Protein AF-A0A7X7FU96-F1 (afdb_monomer)

Foldseek 3Di:
DDDPD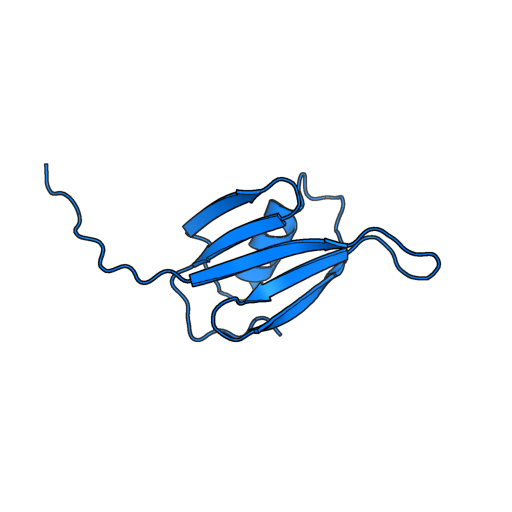DPQDKWWWKWFWDPDDPVGHIWIWTATPQPRDIDIGHDDPVDPDSVVVVQVLCVVQVWHFPDWDDDPGIIITMTSDPDTHSD

Mean predicted aligned error: 5.5 Å

Solvent-accessible surface area (backbone atoms only — not comparable to full-atom values): 5350 Å² total; per-residue (Å²): 133,87,76,81,82,75,88,71,68,66,48,40,32,42,37,30,76,38,76,58,54,102,89,42,70,40,26,34,36,40,28,35,68,81,79,66,46,66,36,77,45,77,57,60,81,90,41,96,39,75,63,54,50,52,49,53,54,37,45,77,67,71,41,64,73,79,48,75,49,82,51,101,75,35,34,37,39,28,26,71,71,87,80,77,73,80,114

Radius of gyration: 14.12 Å; Cα contacts (8 Å, |Δi|>4): 154; chains: 1; bounding box: 52×24×31 Å

Nearest PDB structures (foldseek):
  5w5j-assembly1_B  TM=2.836E-01  e=6.459E-01  Homo sapiens
  8fow-assembly1_A  TM=3.336E-01  e=1.403E+00  Homo sapiens
  7m2f-assembly1_A  TM=2.717E-01  e=9.520E-01  Homo sapiens
  1p2a-assembly1_A  TM=3.157E-01  e=2.186E+00  Homo sapiens
  4ek6-assembly1_A  TM=2.721E-01  e=1.851E+00  Homo sapiens

pLDDT: mean 89.24, std 13.5, range [33.69, 97.69]

Secondary structure (DSSP, 8-state):
----------EEEEEEEE--BTTB--EEEEEETTT--EEEEEPPTTSSSHHHHHHHHHHHTT----EEEE-SSEEEEEES--S----

Structure (mmCIF, N/CA/C/O backbone):
data_AF-A0A7X7FU96-F1
#
_entry.id   AF-A0A7X7FU96-F1
#
loop_
_atom_site.group_PDB
_atom_site.id
_atom_site.type_symbol
_atom_site.label_atom_id
_atom_site.label_alt_id
_atom_site.label_comp_id
_atom_site.label_asym_id
_atom_site.label_entity_id
_atom_site.label_seq_id
_atom_site.pdbx_PDB_ins_code
_atom_site.Cartn_x
_atom_site.Cartn_y
_atom_site.Cartn_z
_atom_site.occupancy
_atom_site.B_iso_or_equiv
_atom_site.auth_seq_id
_atom_site.auth_comp_id
_atom_site.auth_asym_id
_atom_site.auth_atom_id
_atom_site.pdbx_PDB_model_num
ATOM 1 N N . MET A 1 1 ? -34.031 13.572 8.445 1.00 43.72 1 MET A N 1
ATOM 2 C CA . MET A 1 1 ? -32.834 12.997 7.795 1.00 43.72 1 MET A CA 1
ATOM 3 C C . MET A 1 1 ? -31.857 12.600 8.898 1.00 43.72 1 MET A C 1
ATOM 5 O O . MET A 1 1 ? -31.342 13.483 9.568 1.00 43.72 1 MET A O 1
ATOM 9 N N . LYS A 1 2 ? -31.718 11.304 9.214 1.00 33.69 2 LYS A N 1
ATOM 10 C CA . LYS A 1 2 ? -30.833 10.848 10.302 1.00 33.69 2 LYS A CA 1
ATOM 11 C C . LYS A 1 2 ? -29.388 10.923 9.809 1.00 33.69 2 LYS A C 1
ATOM 13 O O . LYS A 1 2 ? -28.972 10.092 9.009 1.00 33.69 2 LYS A O 1
ATOM 18 N N . THR A 1 3 ? -28.642 11.924 10.255 1.00 45.34 3 THR A N 1
ATOM 19 C CA . THR A 1 3 ? -27.188 11.964 10.102 1.00 45.34 3 THR A CA 1
ATOM 20 C C . THR A 1 3 ? -26.605 10.802 10.906 1.00 45.34 3 THR A C 1
ATOM 22 O O . THR A 1 3 ? -26.703 10.770 12.133 1.00 45.34 3 THR A O 1
ATOM 25 N N . LYS A 1 4 ? -26.055 9.792 10.222 1.00 46.06 4 LYS A N 1
ATOM 26 C CA . LYS A 1 4 ? -25.248 8.755 10.876 1.00 46.06 4 LYS A CA 1
ATOM 27 C C . LYS A 1 4 ? -24.078 9.476 11.556 1.00 46.06 4 LYS A C 1
ATOM 29 O O . LYS A 1 4 ? -23.245 10.070 10.883 1.00 46.06 4 LYS A O 1
ATOM 34 N N . LYS A 1 5 ? -24.059 9.496 12.890 1.00 48.81 5 LYS A N 1
ATOM 35 C CA . LYS A 1 5 ? -22.903 9.934 13.680 1.00 48.81 5 LYS A CA 1
ATOM 36 C C . LYS A 1 5 ? -21.833 8.860 13.518 1.00 48.81 5 LYS A C 1
ATOM 38 O O . LYS A 1 5 ? -22.011 7.757 14.022 1.00 48.81 5 LYS A O 1
ATOM 43 N N . TYR A 1 6 ? -20.764 9.172 12.798 1.00 54.25 6 TYR A N 1
ATOM 44 C CA . TYR A 1 6 ? -19.609 8.297 12.671 1.00 54.25 6 TYR A CA 1
ATOM 45 C C . TYR A 1 6 ? -18.586 8.661 13.769 1.00 54.25 6 TYR A C 1
ATOM 47 O O . TYR A 1 6 ? -17.925 9.682 13.609 1.00 54.25 6 TYR A O 1
ATOM 55 N N . PRO A 1 7 ? -18.371 7.882 14.851 1.00 58.19 7 PRO A N 1
ATOM 56 C CA . PRO A 1 7 ? -17.081 7.879 15.532 1.00 58.19 7 PRO A CA 1
ATOM 57 C C . PRO A 1 7 ? -16.181 6.853 14.828 1.00 58.19 7 PRO A C 1
ATOM 59 O O . PRO A 1 7 ? -15.711 5.904 15.443 1.00 58.19 7 PRO A O 1
ATOM 62 N N . PHE A 1 8 ? -16.043 6.947 13.503 1.00 67.12 8 PHE A N 1
ATOM 63 C CA . PHE A 1 8 ? -15.266 5.966 12.754 1.00 67.12 8 PHE A CA 1
ATOM 64 C C . PHE A 1 8 ? -13.836 6.457 12.818 1.00 67.12 8 PHE A C 1
ATOM 66 O O . PHE A 1 8 ? -13.463 7.418 12.147 1.00 67.12 8 PHE A O 1
ATOM 73 N N . ILE A 1 9 ? -13.078 5.852 13.724 1.00 84.62 9 ILE A N 1
ATOM 74 C CA . ILE A 1 9 ? -11.641 6.045 13.774 1.00 84.62 9 ILE A CA 1
ATOM 75 C C . ILE A 1 9 ? -11.121 5.425 12.482 1.00 84.62 9 ILE A C 1
ATOM 77 O O . ILE A 1 9 ? -11.301 4.236 12.235 1.00 84.62 9 ILE A O 1
ATOM 81 N N . LEU A 1 10 ? -10.567 6.272 11.625 1.00 91.00 10 LEU A N 1
ATOM 82 C CA . LEU A 1 10 ? -9.912 5.857 10.400 1.00 91.00 10 LEU A CA 1
ATOM 83 C C . LEU A 1 10 ? -8.417 6.006 10.598 1.00 91.00 10 LEU A C 1
ATOM 85 O O . LEU A 1 10 ? -7.952 6.943 11.253 1.00 91.00 10 LEU A O 1
ATOM 89 N N . HIS A 1 11 ? -7.669 5.115 9.977 1.00 92.81 11 HIS A N 1
ATOM 90 C CA . HIS A 1 11 ? -6.245 5.302 9.781 1.00 92.81 11 HIS A CA 1
ATOM 91 C C . HIS A 1 11 ? -5.905 5.149 8.307 1.00 92.81 11 HIS A C 1
ATOM 93 O O . HIS A 1 11 ? -6.750 4.786 7.486 1.00 92.81 11 HIS A O 1
ATOM 99 N N . GLY A 1 12 ? -4.683 5.542 7.966 1.00 95.50 12 GLY A N 1
ATOM 100 C CA . GLY A 1 12 ? -4.253 5.653 6.586 1.00 95.50 12 GLY A CA 1
ATOM 101 C C . GLY A 1 12 ? -3.123 4.698 6.247 1.00 95.50 12 GLY A C 1
ATOM 102 O O . GLY A 1 12 ? -2.183 4.518 7.022 1.00 95.50 12 GLY A O 1
ATOM 103 N N . TYR A 1 13 ? -3.165 4.191 5.024 1.00 97.56 13 TYR A N 1
ATOM 104 C CA . TYR A 1 13 ? -2.042 3.574 4.346 1.00 97.56 13 TYR A CA 1
ATOM 105 C C . TYR A 1 13 ? -1.533 4.531 3.276 1.00 97.56 13 TYR A C 1
ATOM 107 O O . TYR A 1 13 ? -2.259 4.912 2.358 1.00 97.56 13 TYR A O 1
ATOM 115 N N . LYS A 1 14 ? -0.271 4.935 3.383 1.00 97.50 14 LYS A N 1
ATOM 116 C CA . LYS A 1 14 ? 0.392 5.756 2.377 1.00 97.50 14 LYS A CA 1
ATOM 117 C C . LYS A 1 14 ? 0.920 4.864 1.262 1.00 97.50 14 LYS A C 1
ATOM 119 O O . LYS A 1 14 ? 1.880 4.125 1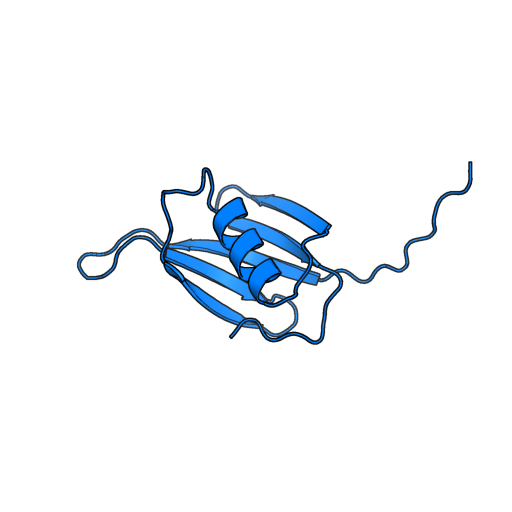.475 1.00 97.50 14 LYS A O 1
ATOM 124 N N . ALA A 1 15 ? 0.330 4.977 0.081 1.00 97.38 15 ALA A N 1
ATOM 125 C CA . ALA A 1 15 ? 0.800 4.354 -1.145 1.00 97.38 15 ALA A CA 1
ATOM 126 C C . ALA A 1 15 ? 1.621 5.367 -1.959 1.00 97.38 15 ALA A C 1
ATOM 128 O O . ALA A 1 15 ? 1.163 6.473 -2.239 1.00 97.38 15 ALA A O 1
ATOM 129 N N . SER A 1 16 ? 2.848 5.013 -2.331 1.00 96.62 16 SER A N 1
ATOM 130 C CA . SER A 1 16 ? 3.739 5.878 -3.116 1.00 96.62 16 SER A CA 1
ATOM 131 C C . SER A 1 16 ? 4.473 5.094 -4.193 1.00 96.62 16 SER A C 1
ATOM 133 O O . SER A 1 16 ? 4.917 3.967 -3.946 1.00 96.62 16 SER A O 1
ATOM 135 N N . TYR A 1 17 ? 4.628 5.705 -5.365 1.00 95.06 17 TYR A N 1
ATOM 136 C CA . TYR A 1 17 ? 5.320 5.092 -6.490 1.00 95.06 17 TYR A CA 1
ATOM 137 C C . TYR A 1 17 ? 6.827 5.107 -6.256 1.00 95.06 17 TYR A C 1
ATOM 139 O O . TYR A 1 17 ? 7.412 6.129 -5.895 1.00 95.06 17 TYR A O 1
ATOM 147 N N . LEU A 1 18 ? 7.462 3.967 -6.489 1.00 94.81 18 LEU A N 1
ATOM 148 C CA . LEU A 1 18 ? 8.904 3.845 -6.564 1.00 94.81 18 LEU A CA 1
ATOM 149 C C . LEU A 1 18 ? 9.276 3.625 -8.033 1.00 94.81 18 LEU A C 1
ATOM 151 O O . LEU A 1 18 ? 8.937 2.573 -8.586 1.00 94.81 18 LEU A O 1
ATOM 155 N N . PRO A 1 19 ? 9.980 4.577 -8.668 1.00 92.00 19 PRO A N 1
ATOM 156 C CA . PRO A 1 19 ? 10.396 4.415 -10.050 1.00 92.00 19 PRO A CA 1
ATOM 157 C C . PRO A 1 19 ? 11.340 3.219 -10.203 1.00 92.00 19 PRO A C 1
ATOM 159 O O . PRO A 1 19 ? 12.024 2.806 -9.255 1.00 92.00 19 PRO A O 1
ATOM 162 N N . ALA A 1 20 ? 11.375 2.669 -11.415 1.00 93.44 20 ALA A N 1
ATOM 163 C CA . ALA A 1 20 ? 12.341 1.648 -11.782 1.00 93.44 20 ALA A CA 1
ATOM 164 C C . ALA A 1 20 ? 13.781 2.147 -11.569 1.00 93.44 20 ALA A C 1
ATOM 166 O O . ALA A 1 20 ? 14.098 3.321 -11.761 1.00 93.44 20 ALA A O 1
ATOM 167 N N . THR A 1 21 ? 14.658 1.233 -11.173 1.00 93.12 21 THR A N 1
ATOM 168 C CA . THR A 1 21 ? 16.104 1.438 -11.064 1.00 93.12 21 THR A CA 1
ATOM 169 C C . THR A 1 21 ? 16.826 0.460 -11.989 1.00 93.12 21 THR A C 1
ATOM 171 O O . THR A 1 21 ? 16.218 -0.464 -12.523 1.00 93.12 21 THR A O 1
ATOM 174 N N . ASN A 1 22 ? 18.148 0.596 -12.130 1.00 93.56 22 ASN A N 1
ATOM 175 C CA . ASN A 1 22 ? 18.963 -0.277 -12.992 1.00 93.56 22 ASN A CA 1
ATOM 176 C C . ASN A 1 22 ? 18.831 -1.783 -12.687 1.00 93.56 22 ASN A C 1
ATOM 178 O O . ASN A 1 22 ? 19.172 -2.606 -13.527 1.00 93.56 22 ASN A O 1
ATOM 182 N N . SER A 1 23 ? 18.383 -2.151 -11.484 1.00 92.25 23 SER A N 1
ATOM 183 C CA . SER A 1 23 ? 18.295 -3.541 -11.023 1.00 92.25 23 SER A CA 1
ATOM 184 C C . SER A 1 23 ? 16.889 -3.984 -10.620 1.00 92.25 23 SER A C 1
ATOM 186 O O . SER A 1 23 ? 16.707 -5.141 -10.240 1.00 92.25 23 SER A O 1
ATOM 188 N N . ARG A 1 24 ? 15.893 -3.088 -10.635 1.00 90.31 24 ARG A N 1
ATOM 189 C CA . ARG A 1 24 ? 14.529 -3.384 -10.173 1.00 90.31 24 ARG A CA 1
ATOM 190 C C . ARG A 1 24 ? 13.510 -2.599 -10.984 1.00 90.31 24 ARG A C 1
ATOM 192 O O . ARG A 1 24 ? 13.670 -1.397 -11.161 1.00 90.31 24 ARG A O 1
ATOM 199 N N . GLY A 1 25 ? 12.430 -3.261 -11.389 1.00 92.25 25 GLY A N 1
ATOM 200 C CA . GLY A 1 25 ? 11.288 -2.593 -12.006 1.00 92.25 25 GLY A CA 1
ATOM 201 C C . GLY A 1 25 ? 10.608 -1.584 -11.075 1.00 92.25 25 GLY A C 1
ATOM 202 O O . GLY A 1 25 ? 10.952 -1.442 -9.890 1.00 92.25 25 GLY A O 1
ATOM 203 N N . SER A 1 26 ? 9.623 -0.890 -11.634 1.00 93.75 26 SER A N 1
ATOM 204 C CA . SER A 1 26 ? 8.743 -0.002 -10.885 1.00 93.75 26 SER A CA 1
ATOM 205 C C . SER A 1 26 ? 8.002 -0.764 -9.795 1.00 93.75 26 SER A C 1
ATOM 207 O O . SER A 1 26 ? 7.639 -1.931 -9.952 1.00 93.75 26 SER A O 1
ATOM 209 N N . ARG A 1 27 ? 7.820 -0.112 -8.653 1.00 95.69 27 ARG A N 1
ATOM 210 C CA . ARG A 1 27 ? 7.256 -0.716 -7.446 1.00 95.69 27 ARG A CA 1
ATOM 211 C C . ARG A 1 27 ? 6.319 0.264 -6.766 1.00 95.69 27 ARG A C 1
ATOM 213 O O . ARG A 1 27 ? 6.384 1.468 -6.999 1.00 95.69 27 ARG A O 1
ATOM 220 N N . ILE A 1 28 ? 5.492 -0.245 -5.873 1.00 95.75 28 ILE A N 1
ATOM 221 C CA . ILE A 1 28 ? 4.642 0.559 -5.005 1.00 95.75 28 ILE A CA 1
ATOM 222 C C . ILE A 1 28 ? 5.053 0.268 -3.573 1.00 95.75 28 ILE A C 1
ATOM 224 O O . ILE A 1 28 ? 5.157 -0.886 -3.159 1.00 95.75 28 ILE A O 1
ATOM 228 N N . LYS A 1 29 ? 5.322 1.329 -2.819 1.00 97.00 29 LYS A N 1
ATOM 229 C CA . LYS A 1 29 ? 5.517 1.255 -1.374 1.00 97.00 29 LYS A CA 1
ATOM 230 C C . LYS A 1 29 ? 4.190 1.571 -0.703 1.00 97.00 29 LYS A C 1
ATOM 232 O O . LYS A 1 29 ? 3.656 2.653 -0.934 1.00 97.00 29 LYS A O 1
ATOM 237 N N . ILE A 1 30 ? 3.711 0.666 0.142 1.00 97.69 30 ILE A N 1
ATOM 238 C CA . ILE A 1 30 ? 2.535 0.862 0.990 1.00 97.69 30 ILE A CA 1
ATOM 239 C C . ILE A 1 30 ? 3.021 0.887 2.435 1.00 97.69 30 ILE A C 1
ATOM 241 O O . ILE A 1 30 ? 3.701 -0.038 2.877 1.00 97.69 30 ILE A O 1
ATOM 245 N N . GLN A 1 31 ? 2.711 1.958 3.157 1.00 97.62 31 GLN A N 1
ATOM 246 C CA . GLN A 1 31 ? 3.086 2.135 4.556 1.00 97.62 31 GLN A CA 1
ATOM 247 C C . GLN A 1 31 ? 1.842 2.371 5.406 1.00 97.62 31 GLN A C 1
ATOM 249 O O . GLN A 1 31 ? 1.121 3.334 5.162 1.00 97.62 31 GLN A O 1
ATOM 254 N N . SER A 1 32 ? 1.625 1.551 6.433 1.00 96.31 32 SER A N 1
ATOM 255 C CA . SER A 1 32 ? 0.640 1.858 7.471 1.00 96.31 32 SER A CA 1
ATOM 256 C C . SER A 1 32 ? 1.132 3.048 8.287 1.00 96.31 32 SER A C 1
ATOM 258 O O . SER A 1 32 ? 2.244 3.027 8.817 1.00 96.31 32 SER A O 1
ATOM 260 N N . ILE A 1 33 ? 0.322 4.098 8.386 1.00 94.50 33 ILE A N 1
ATOM 261 C CA . ILE A 1 33 ? 0.645 5.278 9.199 1.00 94.50 33 ILE A CA 1
ATOM 262 C C . ILE A 1 33 ? 0.492 4.949 10.687 1.00 94.50 33 ILE A C 1
ATOM 264 O O . ILE A 1 33 ? 1.217 5.501 11.511 1.00 94.50 33 ILE A O 1
ATOM 268 N N . TYR A 1 34 ? -0.418 4.033 11.028 1.00 92.81 34 TYR A N 1
ATOM 269 C CA . TYR A 1 34 ? -0.681 3.635 12.407 1.00 92.81 34 TYR A CA 1
ATOM 270 C C . TYR A 1 34 ? 0.430 2.744 12.978 1.00 92.81 34 TYR A C 1
ATOM 272 O O . TYR A 1 34 ? 0.975 3.040 14.039 1.00 92.81 34 TYR A O 1
ATOM 280 N N . THR A 1 35 ? 0.811 1.681 12.261 1.00 93.56 35 THR A N 1
ATOM 281 C CA . THR A 1 35 ? 1.793 0.692 12.750 1.00 93.56 35 THR A CA 1
ATOM 282 C C . THR A 1 35 ? 3.219 0.939 12.256 1.00 93.56 35 THR A C 1
ATOM 284 O O . THR A 1 35 ? 4.145 0.262 12.698 1.00 93.56 35 THR A O 1
ATOM 287 N N . ASN A 1 36 ? 3.426 1.881 11.324 1.00 94.38 36 ASN A N 1
ATOM 288 C CA . ASN A 1 36 ? 4.678 2.076 10.575 1.00 94.38 36 ASN A CA 1
ATOM 289 C C . ASN A 1 36 ? 5.161 0.845 9.790 1.00 94.38 36 ASN A C 1
ATOM 291 O O . ASN A 1 36 ? 6.274 0.842 9.252 1.00 94.38 36 ASN A O 1
ATOM 295 N N . GLU A 1 37 ? 4.333 -0.192 9.662 1.00 95.94 37 GLU A N 1
ATOM 296 C CA . GLU A 1 37 ? 4.628 -1.297 8.766 1.00 95.94 37 GLU A CA 1
ATOM 297 C C . GLU A 1 37 ? 4.746 -0.798 7.332 1.00 95.94 37 GLU A C 1
ATOM 299 O O . GLU A 1 37 ? 4.107 0.169 6.922 1.00 95.94 37 GLU A O 1
ATOM 304 N N . THR A 1 38 ? 5.607 -1.448 6.561 1.00 97.19 38 THR A N 1
ATOM 305 C CA . THR A 1 38 ? 5.845 -1.105 5.167 1.00 97.19 38 THR A CA 1
ATOM 306 C C . THR A 1 38 ? 5.979 -2.386 4.372 1.00 97.19 38 THR A C 1
ATOM 308 O O . THR A 1 38 ? 6.735 -3.277 4.763 1.00 97.19 38 THR A O 1
ATOM 311 N N . VAL A 1 39 ? 5.317 -2.422 3.223 1.00 97.38 39 VAL A N 1
ATOM 312 C CA . VAL A 1 39 ? 5.512 -3.434 2.191 1.00 97.38 39 VAL A CA 1
ATOM 313 C C . VAL A 1 39 ? 5.846 -2.756 0.866 1.00 97.38 39 VAL A C 1
ATOM 315 O O . VAL A 1 39 ? 5.439 -1.621 0.599 1.00 97.38 39 VAL A O 1
ATOM 318 N N . ILE A 1 40 ? 6.649 -3.434 0.053 1.00 96.69 40 ILE A N 1
ATOM 319 C CA . ILE A 1 40 ? 6.985 -2.997 -1.298 1.00 96.69 40 ILE A CA 1
ATOM 320 C C . ILE A 1 40 ? 6.540 -4.097 -2.247 1.00 96.69 40 ILE A C 1
ATOM 322 O O . ILE A 1 40 ? 7.078 -5.201 -2.200 1.00 96.69 40 ILE A O 1
ATOM 326 N N . ILE A 1 41 ? 5.591 -3.770 -3.113 1.00 95.19 41 ILE A N 1
ATOM 327 C CA . ILE A 1 4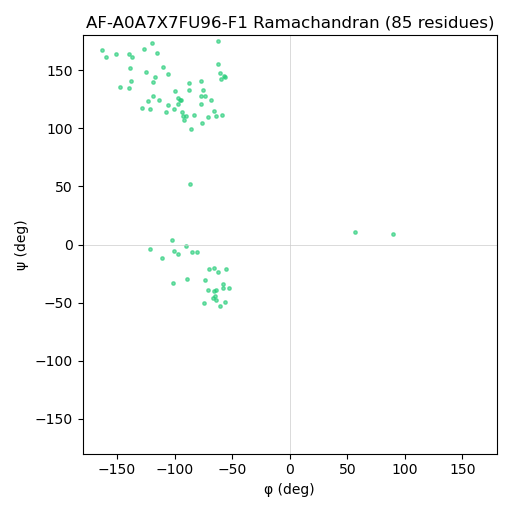1 ? 5.063 -4.682 -4.124 1.00 95.19 41 ILE A CA 1
ATOM 328 C C . ILE A 1 41 ? 5.513 -4.238 -5.521 1.00 95.19 41 ILE A C 1
ATOM 330 O O . ILE A 1 41 ? 5.801 -3.052 -5.721 1.00 95.19 41 ILE A O 1
ATOM 334 N N . PRO A 1 42 ? 5.632 -5.158 -6.491 1.00 93.81 42 PRO A N 1
ATOM 335 C CA . PRO A 1 42 ? 5.798 -4.792 -7.894 1.00 93.81 42 PRO A CA 1
ATOM 336 C C . PRO A 1 42 ? 4.657 -3.881 -8.360 1.00 93.81 42 PRO A C 1
ATOM 338 O O . PRO A 1 42 ? 3.526 -4.037 -7.909 1.00 93.81 42 PRO A O 1
ATOM 341 N N . TYR A 1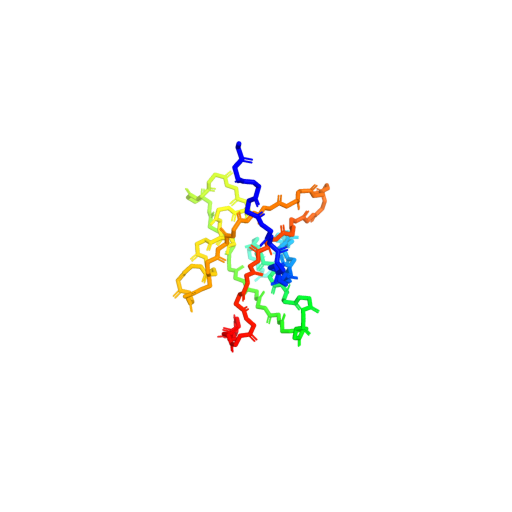 43 ? 4.961 -2.925 -9.237 1.00 91.38 43 TYR A N 1
ATOM 342 C CA . TYR A 1 43 ? 3.924 -2.191 -9.954 1.00 91.38 43 TYR A CA 1
ATOM 343 C C . TYR A 1 43 ? 3.402 -3.088 -11.071 1.00 91.38 43 TYR A C 1
ATOM 345 O O . TYR A 1 43 ? 4.183 -3.494 -11.935 1.00 91.38 43 TYR A O 1
ATOM 353 N N . ASP A 1 44 ? 2.112 -3.386 -11.046 1.00 89.75 44 ASP A N 1
ATOM 354 C CA . ASP A 1 44 ? 1.452 -4.126 -12.107 1.00 89.75 44 ASP A CA 1
ATOM 355 C C . ASP A 1 44 ? 0.767 -3.135 -13.061 1.00 89.75 44 ASP A C 1
ATOM 357 O O . ASP A 1 44 ? -0.033 -2.289 -12.649 1.00 89.75 44 ASP A O 1
ATOM 361 N N . CYS A 1 45 ? 1.171 -3.200 -14.333 1.00 80.00 45 CYS A N 1
ATOM 362 C CA . CYS A 1 45 ? 0.695 -2.324 -15.398 1.00 80.00 45 CYS A CA 1
ATOM 363 C C . CYS A 1 45 ? -0.659 -2.744 -15.975 1.00 80.00 45 CYS A C 1
ATOM 365 O O . CYS A 1 45 ? -1.201 -1.993 -16.782 1.00 80.00 45 CYS A O 1
ATOM 367 N N . GLU A 1 46 ? -1.200 -3.897 -15.574 1.00 84.12 46 GLU A N 1
ATOM 368 C CA . GLU A 1 46 ? -2.577 -4.279 -15.896 1.00 84.12 46 GLU A CA 1
ATOM 369 C C . GLU A 1 46 ? -3.604 -3.420 -15.146 1.00 84.12 46 GLU A C 1
ATOM 371 O O . GLU A 1 46 ? -4.746 -3.306 -15.583 1.00 84.12 46 GLU A O 1
ATOM 376 N N . TYR A 1 47 ? -3.205 -2.788 -14.039 1.00 80.25 47 TYR A N 1
ATOM 377 C CA . TYR A 1 47 ? -4.045 -1.823 -13.339 1.00 80.25 47 TYR A CA 1
ATOM 378 C C . TYR A 1 47 ? -3.854 -0.415 -13.907 1.00 80.25 47 TYR A C 1
ATOM 380 O O . TYR A 1 47 ? -2.728 0.047 -14.119 1.00 80.25 47 TYR A O 1
ATOM 388 N N . ASP A 1 48 ? -4.968 0.305 -14.035 1.00 76.62 48 ASP A N 1
ATOM 389 C CA . ASP A 1 48 ? -5.015 1.668 -14.572 1.00 76.62 48 ASP A CA 1
ATOM 390 C C . ASP A 1 48 ? -4.288 2.695 -13.687 1.00 76.62 48 ASP A C 1
ATOM 392 O O . ASP A 1 48 ? -3.909 3.774 -14.153 1.00 76.62 48 ASP A O 1
ATOM 396 N N . SER A 1 49 ? -4.066 2.384 -12.403 1.00 84.19 49 SER A N 1
ATOM 397 C CA . SER A 1 49 ? -3.400 3.299 -11.482 1.00 84.19 49 SER A CA 1
ATOM 398 C C . SER A 1 49 ? -2.619 2.625 -10.346 1.00 84.19 49 SER A C 1
ATOM 400 O O . SER A 1 49 ? -2.811 1.462 -9.977 1.00 84.19 49 SER A O 1
ATOM 402 N N . LEU A 1 50 ? -1.746 3.421 -9.717 1.00 88.69 50 LEU A N 1
ATOM 403 C CA . LEU A 1 50 ? -1.109 3.077 -8.442 1.00 88.69 50 LEU A CA 1
ATOM 404 C C . LEU A 1 50 ? -2.140 2.804 -7.338 1.00 88.69 50 LEU A C 1
ATOM 406 O O . LEU A 1 50 ? -1.890 1.977 -6.460 1.00 88.69 50 LEU A O 1
ATOM 410 N N . ASN A 1 51 ? -3.272 3.509 -7.373 1.00 92.50 51 ASN A N 1
ATOM 411 C CA . ASN A 1 51 ? -4.313 3.375 -6.364 1.00 92.50 51 ASN A CA 1
ATOM 412 C C . ASN A 1 51 ? -4.943 1.988 -6.451 1.00 92.50 51 ASN A C 1
ATOM 414 O O . ASN A 1 51 ? -5.025 1.313 -5.432 1.00 92.50 51 ASN A O 1
ATOM 418 N N . ASP A 1 52 ? -5.277 1.529 -7.656 1.00 93.25 52 ASP A N 1
ATOM 419 C CA . ASP A 1 52 ? -5.925 0.230 -7.866 1.00 93.25 52 ASP A CA 1
ATOM 420 C C . ASP A 1 52 ? -5.005 -0.928 -7.473 1.00 93.25 52 ASP A C 1
ATOM 422 O O . ASP A 1 52 ? -5.432 -1.861 -6.795 1.00 93.25 52 ASP A O 1
ATOM 426 N N . ASN A 1 53 ? -3.710 -0.824 -7.793 1.00 93.88 53 ASN A N 1
ATOM 427 C CA . ASN A 1 53 ? -2.701 -1.771 -7.317 1.00 93.88 53 ASN A CA 1
ATOM 428 C C . ASN A 1 53 ? -2.688 -1.869 -5.780 1.00 93.88 53 ASN A C 1
ATOM 430 O O . ASN A 1 53 ? -2.672 -2.964 -5.212 1.00 93.88 53 ASN A O 1
ATOM 434 N N . ALA A 1 54 ? -2.644 -0.717 -5.104 1.00 95.38 54 ALA A N 1
ATOM 435 C CA . ALA A 1 54 ? -2.539 -0.658 -3.653 1.00 95.38 54 AL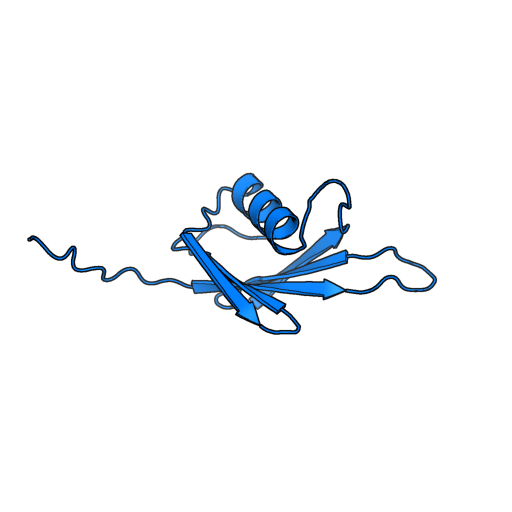A A CA 1
ATOM 436 C C . ALA A 1 54 ? -3.839 -1.097 -2.961 1.00 95.38 54 ALA A C 1
ATOM 438 O O . ALA A 1 54 ? -3.770 -1.822 -1.970 1.00 95.38 54 ALA A O 1
ATOM 439 N N . ILE A 1 55 ? -5.001 -0.724 -3.505 1.00 95.94 55 ILE A N 1
ATOM 440 C CA . ILE A 1 55 ? -6.322 -1.167 -3.041 1.00 95.94 55 ILE A CA 1
ATOM 441 C C . ILE A 1 55 ? -6.426 -2.685 -3.164 1.00 95.94 55 ILE A C 1
ATOM 443 O O . ILE A 1 55 ? -6.647 -3.354 -2.162 1.00 95.94 55 ILE A O 1
ATOM 447 N N . ASN A 1 56 ? -6.145 -3.247 -4.341 1.00 95.75 56 ASN A N 1
ATOM 448 C CA . ASN A 1 56 ? -6.194 -4.692 -4.562 1.00 95.75 56 ASN A CA 1
ATOM 449 C C . ASN A 1 56 ? -5.256 -5.464 -3.619 1.00 95.75 56 ASN A C 1
ATOM 451 O O . ASN A 1 56 ? -5.602 -6.546 -3.148 1.00 95.75 56 ASN A O 1
ATOM 455 N N . TYR A 1 57 ? -4.068 -4.927 -3.319 1.00 96.06 57 TYR A N 1
ATOM 456 C CA . TYR A 1 57 ? -3.178 -5.545 -2.336 1.00 96.06 57 TYR A CA 1
ATOM 457 C C . TYR A 1 57 ? -3.788 -5.559 -0.925 1.00 96.06 57 TYR A C 1
ATOM 459 O O . TYR A 1 57 ? -3.760 -6.597 -0.263 1.00 96.06 57 TYR A O 1
ATOM 467 N N . LEU A 1 58 ? -4.333 -4.427 -0.469 1.00 96.19 58 LEU A N 1
ATOM 468 C CA . LEU A 1 58 ? -4.958 -4.307 0.852 1.00 96.19 58 LEU A CA 1
ATOM 469 C C . LEU A 1 58 ? -6.210 -5.190 0.964 1.00 96.19 58 LEU A C 1
ATOM 471 O O . LEU A 1 58 ? -6.342 -5.944 1.926 1.00 96.19 58 LEU A O 1
ATOM 475 N N . GLU A 1 59 ? -7.065 -5.198 -0.054 1.00 95.81 59 GLU A N 1
ATOM 476 C CA . GLU A 1 59 ? -8.276 -6.022 -0.078 1.00 95.81 59 GLU A CA 1
ATOM 477 C C . GLU A 1 59 ? -7.952 -7.521 -0.071 1.00 95.81 59 GLU A C 1
ATOM 479 O O . GLU A 1 59 ? -8.581 -8.285 0.661 1.00 95.81 59 GLU A O 1
ATOM 484 N N . LYS A 1 60 ? -6.906 -7.960 -0.788 1.00 95.50 60 LYS A N 1
ATOM 485 C CA . LYS A 1 60 ? -6.412 -9.351 -0.719 1.00 95.50 60 LYS A CA 1
ATOM 486 C C . LYS A 1 60 ? -5.900 -9.745 0.667 1.00 95.50 60 LYS A C 1
ATOM 488 O O . LYS A 1 60 ? -5.864 -10.934 0.981 1.00 95.50 60 LYS A O 1
ATOM 493 N N . LYS A 1 61 ? -5.494 -8.774 1.487 1.00 95.12 61 LYS A N 1
ATOM 494 C CA . LYS A 1 61 ? -5.129 -8.980 2.895 1.00 95.12 61 LYS A CA 1
ATOM 495 C C . LYS A 1 61 ? -6.338 -8.946 3.836 1.00 95.12 61 LYS A C 1
ATOM 497 O O . LYS A 1 61 ? -6.168 -9.264 5.005 1.00 95.12 61 LYS A O 1
ATOM 502 N N . GLY A 1 62 ? -7.533 -8.622 3.340 1.00 95.12 62 GLY A N 1
ATOM 503 C CA . GLY A 1 62 ? -8.748 -8.471 4.144 1.00 95.12 62 GLY A CA 1
ATOM 504 C C . GLY A 1 62 ? -8.973 -7.055 4.680 1.00 95.12 62 GLY A C 1
ATOM 505 O O . GLY A 1 62 ? -9.875 -6.859 5.488 1.00 95.12 62 GLY A O 1
ATOM 506 N N . ILE A 1 63 ? -8.187 -6.073 4.229 1.00 95.50 63 ILE A N 1
ATOM 507 C CA . ILE A 1 63 ? -8.303 -4.671 4.640 1.00 95.50 63 ILE A CA 1
ATOM 508 C C . ILE A 1 63 ? -9.215 -3.947 3.645 1.00 95.50 63 ILE A C 1
ATOM 510 O O . ILE A 1 63 ? -8.832 -3.712 2.498 1.00 95.50 63 ILE A O 1
ATOM 514 N N . GLU A 1 64 ? -10.413 -3.563 4.086 1.00 95.12 64 GLU A N 1
ATOM 515 C CA . GLU A 1 64 ? -11.346 -2.773 3.276 1.00 95.12 64 GLU A CA 1
ATOM 516 C C . GLU A 1 64 ? -10.872 -1.315 3.170 1.00 95.12 64 GLU A C 1
ATOM 518 O O . GLU A 1 64 ? -10.616 -0.649 4.182 1.00 95.12 64 GLU A O 1
ATOM 523 N N . VAL A 1 65 ? -10.778 -0.793 1.944 1.00 95.25 65 VAL A N 1
ATOM 524 C CA . VAL A 1 65 ? -10.471 0.620 1.694 1.00 95.25 65 VAL A CA 1
ATOM 525 C C . VAL A 1 65 ? -11.773 1.403 1.551 1.00 95.25 65 VAL A C 1
ATOM 527 O O . VAL A 1 65 ? -12.521 1.238 0.595 1.00 95.25 65 VAL A O 1
ATOM 530 N N . LEU A 1 66 ? -12.032 2.305 2.497 1.00 94.75 66 LEU A N 1
ATOM 531 C CA . LEU A 1 66 ? -13.284 3.064 2.579 1.00 94.75 66 LEU A CA 1
ATOM 532 C C . LEU A 1 66 ? -13.248 4.369 1.782 1.00 94.75 66 LEU A C 1
ATOM 534 O O . LEU A 1 66 ? -14.284 4.889 1.370 1.00 94.75 66 LEU A O 1
ATOM 538 N N . SER A 1 67 ? -12.065 4.962 1.644 1.00 93.00 67 SER A N 1
ATOM 539 C CA . SER A 1 67 ? -11.874 6.237 0.957 1.00 93.00 67 SER A CA 1
ATOM 540 C C . SER A 1 67 ? -10.403 6.442 0.613 1.00 93.00 67 SER A C 1
ATOM 542 O O . SER A 1 67 ? -9.528 5.743 1.123 1.00 93.00 67 SER A O 1
ATOM 544 N N . LEU A 1 68 ? -10.122 7.428 -0.233 1.00 95.12 68 LEU A N 1
ATOM 545 C CA . LEU A 1 68 ? -8.768 7.814 -0.596 1.00 95.12 68 LEU A CA 1
ATOM 546 C C . LEU A 1 68 ? -8.606 9.332 -0.661 1.00 95.12 68 LEU A C 1
ATOM 548 O O . LEU A 1 68 ? -9.547 10.071 -0.953 1.00 95.12 68 LEU A O 1
ATOM 552 N N . ALA A 1 69 ? -7.385 9.791 -0.411 1.00 94.06 69 ALA A N 1
ATOM 553 C CA . ALA A 1 69 ? -6.963 11.169 -0.607 1.00 94.06 69 ALA A CA 1
ATOM 554 C C . ALA A 1 69 ? -5.682 11.191 -1.445 1.00 94.06 69 ALA A C 1
ATOM 556 O O . ALA A 1 69 ? -4.646 10.667 -1.030 1.00 94.06 69 ALA A O 1
ATOM 557 N N . ASN A 1 70 ? -5.756 11.801 -2.626 1.00 94.06 70 ASN A N 1
ATOM 558 C CA . ASN A 1 70 ? -4.628 11.897 -3.546 1.00 94.06 70 ASN A CA 1
ATOM 559 C C . ASN A 1 70 ? -3.786 13.143 -3.237 1.00 94.06 70 ASN A C 1
ATOM 561 O O . ASN A 1 70 ? -4.308 14.252 -3.120 1.00 94.06 70 ASN A O 1
ATOM 565 N N . HIS A 1 71 ? -2.474 12.963 -3.171 1.00 93.56 71 HIS A N 1
ATOM 566 C CA . HIS A 1 71 ? -1.468 14.014 -3.243 1.00 93.56 71 HIS A CA 1
ATOM 567 C C . HIS A 1 71 ? -0.642 13.807 -4.521 1.00 93.56 71 HIS A C 1
ATOM 569 O O . HIS A 1 71 ? -0.661 12.734 -5.120 1.00 93.56 71 HIS A O 1
ATOM 575 N N . LYS A 1 72 ? 0.121 14.821 -4.941 1.00 89.12 72 LYS A N 1
ATOM 576 C CA . LYS A 1 72 ? 0.944 14.759 -6.161 1.00 89.12 72 LYS A CA 1
ATOM 577 C C . LYS A 1 72 ? 1.877 13.536 -6.212 1.00 89.12 72 LYS A C 1
ATOM 579 O O . LYS A 1 72 ? 2.068 12.962 -7.275 1.00 89.12 72 LYS A O 1
ATOM 584 N N . ASP A 1 73 ? 2.441 13.157 -5.066 1.00 89.56 73 ASP A N 1
ATOM 585 C CA . ASP A 1 73 ? 3.501 12.139 -4.974 1.00 89.56 73 ASP A CA 1
ATOM 586 C C . ASP A 1 73 ? 3.052 10.828 -4.302 1.00 89.56 73 ASP A C 1
ATOM 588 O O . ASP A 1 73 ? 3.797 9.846 -4.277 1.00 89.56 73 ASP A O 1
ATOM 592 N N . TYR A 1 74 ? 1.873 10.815 -3.678 1.00 94.19 74 TYR A N 1
ATOM 593 C CA . TYR A 1 74 ? 1.372 9.668 -2.923 1.00 94.19 74 TYR A CA 1
ATOM 594 C C . TYR A 1 74 ? -0.141 9.736 -2.746 1.00 94.19 74 TYR A C 1
ATOM 596 O O . TYR A 1 74 ? -0.735 10.809 -2.792 1.0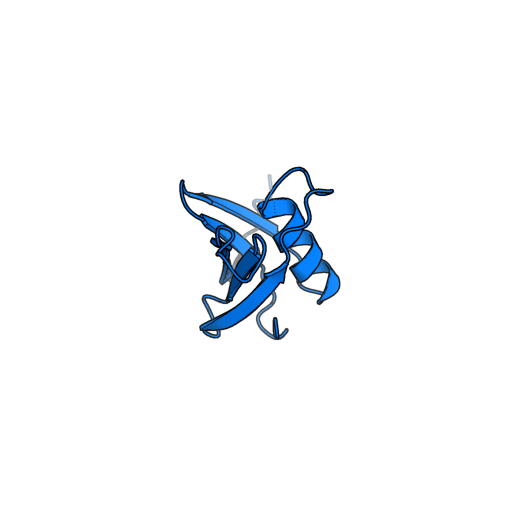0 94.19 74 TYR A O 1
ATOM 604 N N . THR A 1 75 ? -0.737 8.597 -2.428 1.00 96.62 75 THR A N 1
ATOM 605 C CA . THR A 1 75 ? -2.149 8.480 -2.067 1.00 96.62 75 THR A CA 1
ATOM 606 C C . THR A 1 75 ? -2.261 7.953 -0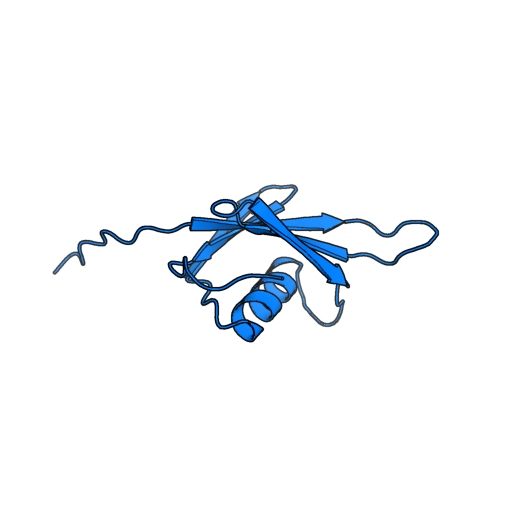.648 1.00 96.62 75 THR A C 1
ATOM 608 O O . THR A 1 75 ? -1.494 7.084 -0.234 1.00 96.62 75 THR A O 1
ATOM 611 N N . ILE A 1 76 ? -3.203 8.490 0.117 1.00 97.31 76 ILE A N 1
ATOM 612 C CA . ILE A 1 76 ? -3.585 7.960 1.423 1.00 97.31 76 ILE A CA 1
ATOM 613 C C . ILE A 1 76 ? -4.864 7.154 1.233 1.00 97.31 76 ILE A C 1
ATOM 615 O O . ILE A 1 76 ? -5.885 7.7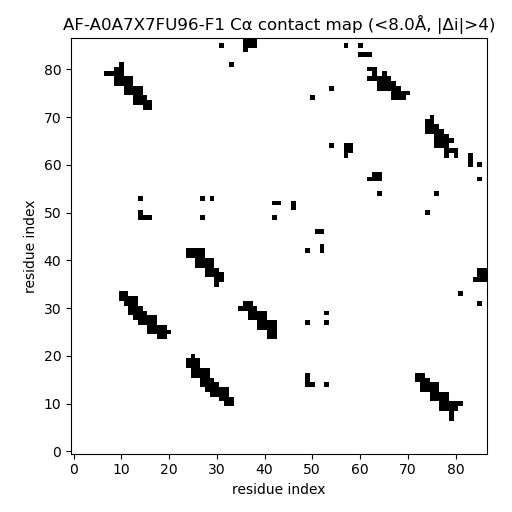21 0.857 1.00 97.31 76 ILE A O 1
ATOM 619 N N . LEU A 1 77 ? -4.802 5.851 1.485 1.00 96.75 77 LEU A N 1
ATOM 620 C CA . LEU A 1 77 ? -5.947 4.942 1.491 1.00 96.75 77 LEU A CA 1
ATOM 621 C C . LEU A 1 77 ? -6.447 4.818 2.928 1.00 96.75 77 LEU A C 1
ATOM 623 O O . LEU A 1 77 ? -5.659 4.512 3.820 1.00 96.75 77 LEU A O 1
ATOM 627 N N . LEU A 1 78 ? -7.722 5.096 3.167 1.00 95.88 78 LEU A N 1
ATOM 628 C CA . LEU A 1 78 ? -8.313 5.116 4.501 1.00 95.88 78 LEU A CA 1
ATOM 629 C C . LEU A 1 78 ? -9.056 3.813 4.778 1.00 95.88 78 LEU A C 1
ATOM 631 O O . LEU A 1 78 ? -9.880 3.385 3.972 1.00 95.88 78 LEU A O 1
ATOM 635 N N . SER A 1 79 ? -8.801 3.232 5.945 1.00 94.25 79 SER A N 1
ATOM 636 C CA . SER A 1 79 ? -9.488 2.042 6.445 1.00 94.25 79 SER A CA 1
ATOM 637 C C . SER A 1 79 ? -9.833 2.206 7.925 1.00 94.25 79 SER A C 1
ATOM 639 O O . SER A 1 79 ? -9.281 3.061 8.624 1.00 94.25 79 SER A O 1
ATOM 641 N N . ASN A 1 80 ? -10.769 1.392 8.396 1.00 93.44 80 ASN A N 1
ATOM 642 C CA . ASN A 1 80 ? -11.127 1.237 9.803 1.00 93.44 80 ASN A CA 1
ATOM 643 C C . ASN A 1 80 ? -10.530 -0.038 10.430 1.00 93.44 80 ASN A C 1
ATOM 645 O O . ASN A 1 80 ? -10.830 -0.316 11.588 1.00 93.44 80 ASN A O 1
ATOM 649 N N . ASP A 1 81 ? -9.715 -0.800 9.696 1.00 91.38 81 ASP A N 1
ATOM 650 C CA . ASP A 1 81 ? -9.092 -2.029 10.192 1.00 91.38 81 ASP A CA 1
ATOM 651 C C . ASP A 1 81 ? -7.727 -1.764 10.839 1.00 91.38 81 ASP A C 1
ATOM 653 O O . ASP A 1 81 ? -6.765 -1.439 10.153 1.00 91.38 81 ASP A O 1
ATOM 657 N N . PHE A 1 82 ? -7.628 -1.923 12.157 1.00 90.38 82 PHE A N 1
ATOM 658 C CA . PHE A 1 82 ? -6.403 -1.669 12.927 1.00 90.38 82 PHE A CA 1
ATOM 659 C C . PHE A 1 82 ? -5.616 -2.937 13.275 1.00 90.38 82 PHE A C 1
ATOM 661 O O . PHE A 1 82 ? -4.537 -2.832 13.863 1.00 90.38 82 PHE A O 1
ATOM 668 N N . GLU A 1 83 ? -6.148 -4.118 12.963 1.00 89.75 83 GLU A N 1
ATOM 669 C CA . GLU A 1 83 ? -5.618 -5.393 13.457 1.00 89.75 83 GLU A CA 1
ATOM 670 C C . GLU A 1 83 ? -4.770 -6.110 12.403 1.00 89.75 83 GLU A C 1
ATOM 672 O O . GLU A 1 83 ? -3.775 -6.759 12.741 1.00 89.75 83 GLU A O 1
ATOM 677 N N . THR A 1 84 ? -5.120 -5.969 11.123 1.00 92.38 84 THR A N 1
ATOM 678 C CA . T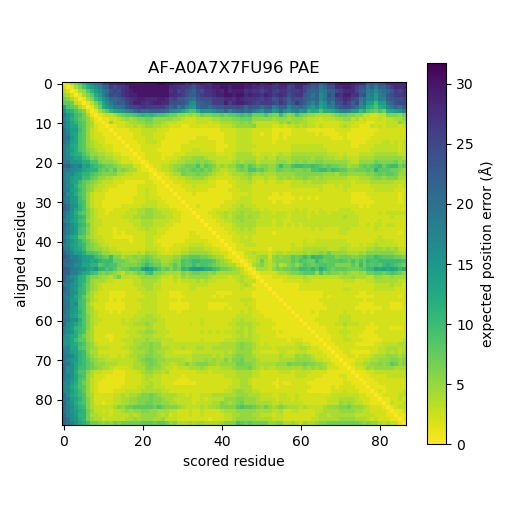HR A 1 84 ? -4.453 -6.705 10.047 1.00 92.38 84 THR A CA 1
ATOM 679 C C . THR A 1 84 ? -3.085 -6.123 9.698 1.00 92.38 84 THR A C 1
ATOM 681 O O . THR A 1 84 ? -2.932 -4.940 9.378 1.00 92.38 84 THR A O 1
ATOM 684 N N . SER A 1 85 ? -2.071 -6.992 9.691 1.00 92.31 85 SER A N 1
ATOM 685 C CA . SER A 1 85 ? -0.728 -6.648 9.220 1.00 92.31 85 SER A CA 1
ATOM 686 C C . SER A 1 85 ? -0.666 -6.614 7.694 1.00 92.31 85 SER A C 1
ATOM 688 O O . SER A 1 85 ? -1.209 -7.479 7.003 1.00 92.31 85 SER A O 1
ATOM 690 N N . ILE A 1 86 ? 0.066 -5.636 7.159 1.00 92.94 86 ILE A N 1
ATOM 691 C CA . ILE A 1 86 ? 0.278 -5.494 5.708 1.00 92.94 86 ILE A CA 1
ATOM 692 C C . ILE A 1 86 ? 1.515 -6.233 5.189 1.00 92.94 86 ILE A C 1
ATOM 694 O O . ILE A 1 86 ? 1.788 -6.176 3.985 1.00 92.94 86 ILE A O 1
ATOM 698 N N . LYS A 1 87 ? 2.281 -6.886 6.068 1.00 89.25 87 LYS A N 1
ATOM 699 C CA . LYS A 1 87 ? 3.470 -7.666 5.694 1.00 89.25 87 LYS A CA 1
ATOM 700 C C . LYS A 1 87 ? 3.135 -9.059 5.166 1.00 89.25 87 LYS A C 1
ATOM 702 O O . LYS A 1 87 ? 2.025 -9.581 5.410 1.00 89.25 87 LYS A O 1
#

Sequence (87 aa):
MKTKKYPFILHGYKASYLPATNSRGSRIKIQSIYTNETVIIPYDCEYDSLNDNAINYLEKKGIEVLSLANHKDYTILLSNDFETSIK